Protein AF-A0A966DWZ7-F1 (afdb_monomer)

Solvent-accessible surface area (backbone atoms only — not comparable to full-atom values): 4629 Å² total; per-residue (Å²): 111,63,73,60,52,50,53,54,37,51,73,70,76,45,85,89,54,79,61,76,79,48,60,39,74,60,84,73,87,63,99,50,97,54,39,74,63,59,53,40,72,97,75,66,84,68,66,75,50,69,62,83,44,48,79,81,39,46,69,57,52,54,51,32,35,75,70,72,75,39,136

Radius of gyration: 18.81 Å; Cα contacts (8 Å, |Δi|>4): 24; chains: 1; bounding box: 42×27×46 Å

Structure (mmCIF, N/CA/C/O backbone):
data_AF-A0A966DWZ7-F1
#
_entry.id   AF-A0A966DWZ7-F1
#
loop_
_atom_site.group_PDB
_atom_site.id
_atom_site.type_symbol
_atom_site.label_atom_id
_atom_site.label_alt_id
_atom_site.label_comp_id
_atom_site.label_asym_id
_atom_site.label_entity_id
_atom_site.label_seq_id
_atom_site.pdbx_PDB_ins_code
_atom_site.Cartn_x
_atom_site.Cartn_y
_atom_site.Cartn_z
_atom_site.occupancy
_atom_site.B_iso_or_equiv
_atom_site.auth_seq_id
_atom_site.auth_comp_id
_atom_site.auth_asym_id
_atom_site.auth_atom_id
_atom_site.pdbx_PDB_model_num
ATOM 1 N N . PRO A 1 1 ? -3.442 7.752 4.986 1.00 91.44 1 PRO A N 1
ATOM 2 C CA . PRO A 1 1 ? -4.385 6.713 4.487 1.00 91.44 1 PRO A CA 1
ATOM 3 C C . PRO A 1 1 ? -5.829 6.974 4.938 1.00 91.44 1 PRO A C 1
ATOM 5 O O . PRO A 1 1 ? -6.733 6.797 4.136 1.00 91.44 1 PRO A O 1
ATOM 8 N N . GLU A 1 2 ? -6.029 7.449 6.174 1.00 96.50 2 GLU A N 1
ATOM 9 C CA . GLU A 1 2 ? -7.347 7.575 6.814 1.00 96.50 2 GLU A CA 1
ATOM 10 C C . GLU A 1 2 ? -8.439 8.257 5.989 1.00 96.50 2 GLU A C 1
ATOM 12 O O . GLU A 1 2 ? -9.508 7.675 5.856 1.00 96.50 2 GLU A O 1
ATOM 17 N N . ARG A 1 3 ? -8.181 9.433 5.396 1.00 97.81 3 ARG A N 1
ATOM 18 C CA . ARG A 1 3 ? -9.186 10.137 4.577 1.00 97.81 3 ARG A CA 1
ATOM 19 C C . ARG A 1 3 ? -9.796 9.216 3.511 1.00 97.81 3 ARG A C 1
ATOM 21 O O . ARG A 1 3 ? -11.007 9.058 3.458 1.00 97.81 3 ARG A O 1
ATOM 28 N N . VAL A 1 4 ? -8.942 8.566 2.720 1.00 97.75 4 VAL A N 1
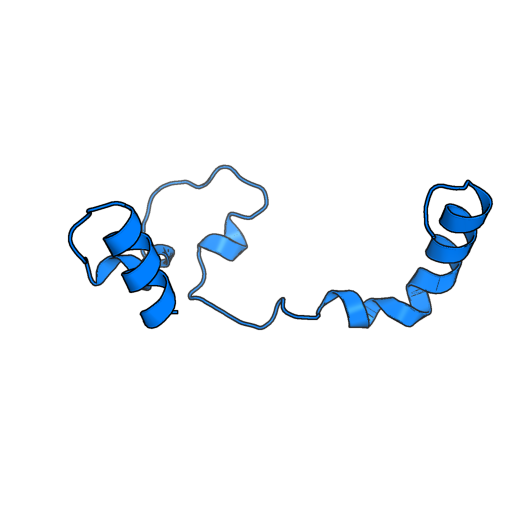ATOM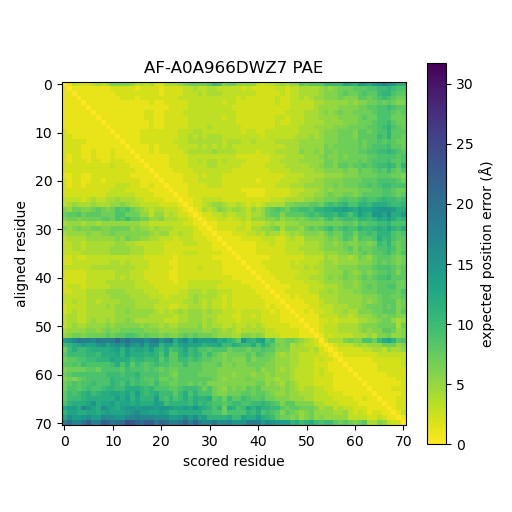 29 C CA . VAL A 1 4 ? -9.365 7.658 1.641 1.00 97.75 4 VAL A CA 1
ATOM 30 C C . VAL A 1 4 ? -9.994 6.384 2.208 1.00 97.75 4 VAL A C 1
ATOM 32 O O . VAL A 1 4 ? -10.986 5.905 1.678 1.00 97.75 4 VAL A O 1
ATOM 35 N N . SER A 1 5 ? -9.465 5.840 3.309 1.00 97.38 5 SER A N 1
ATOM 36 C CA . SER A 1 5 ? -10.060 4.671 3.969 1.00 97.38 5 SER A CA 1
ATOM 37 C C . SER A 1 5 ? -11.486 4.949 4.455 1.00 97.38 5 SER A C 1
ATOM 39 O O . SER A 1 5 ? -12.356 4.107 4.267 1.00 97.38 5 SER A O 1
ATOM 41 N N . ARG A 1 6 ? -11.746 6.129 5.030 1.00 98.19 6 ARG A N 1
ATOM 42 C CA . ARG A 1 6 ? -13.087 6.554 5.459 1.00 98.19 6 ARG A CA 1
ATOM 43 C C . ARG A 1 6 ? -14.034 6.733 4.279 1.00 98.19 6 ARG A C 1
ATOM 45 O O . ARG A 1 6 ? -15.166 6.278 4.358 1.00 98.19 6 ARG A O 1
ATOM 52 N N . GLU A 1 7 ? -13.564 7.346 3.192 1.00 98.44 7 GLU A N 1
ATOM 53 C CA . GLU A 1 7 ? -14.336 7.483 1.947 1.00 98.44 7 GLU A CA 1
ATOM 54 C C . GLU A 1 7 ? -14.740 6.112 1.382 1.00 98.44 7 GLU A C 1
ATOM 56 O O . GLU A 1 7 ? -15.898 5.919 1.029 1.00 98.44 7 GLU A O 1
ATOM 61 N N . LEU A 1 8 ? -13.816 5.143 1.359 1.00 98.19 8 LEU A N 1
ATOM 62 C CA . LEU A 1 8 ? -14.091 3.777 0.899 1.00 98.19 8 LEU A CA 1
ATOM 63 C C . LEU A 1 8 ? -15.097 3.045 1.797 1.00 98.19 8 LEU A C 1
ATOM 65 O O . LEU A 1 8 ? -16.008 2.399 1.293 1.00 98.19 8 LEU A O 1
ATOM 69 N N . VAL A 1 9 ? -14.939 3.146 3.118 1.00 98.38 9 VAL A N 1
ATOM 70 C CA . VAL A 1 9 ? -15.852 2.519 4.087 1.00 98.38 9 VAL A CA 1
ATOM 71 C C . VAL A 1 9 ? -17.260 3.112 3.975 1.00 98.38 9 VAL A C 1
ATOM 73 O O . VAL A 1 9 ? -18.229 2.362 3.892 1.00 98.38 9 VAL A O 1
ATOM 76 N N . ALA A 1 10 ? -17.366 4.441 3.883 1.00 98.44 10 ALA A N 1
ATOM 77 C CA . ALA A 1 10 ? -18.640 5.137 3.720 1.00 98.44 10 ALA A CA 1
ATOM 78 C C . ALA A 1 10 ? -19.315 4.818 2.378 1.00 98.44 10 ALA A C 1
ATOM 80 O O . ALA A 1 10 ? -20.530 4.652 2.332 1.00 98.44 10 ALA A O 1
ATOM 81 N N . PHE A 1 11 ? -18.540 4.691 1.295 1.00 98.56 11 PHE A N 1
ATOM 82 C CA . PHE A 1 11 ? -19.054 4.264 -0.009 1.00 98.56 11 PHE A CA 1
ATOM 83 C C . PHE A 1 11 ? -19.694 2.870 0.045 1.00 98.56 11 PHE A C 1
ATOM 85 O O . PHE A 1 11 ? -20.684 2.623 -0.635 1.00 98.56 11 PHE A O 1
ATOM 92 N N . CYS A 1 12 ? -19.154 1.974 0.870 1.00 98.38 12 CYS A N 1
ATOM 93 C CA . CYS A 1 12 ? -19.720 0.647 1.104 1.00 98.38 12 CYS A CA 1
ATOM 94 C C . CYS A 1 12 ? -20.899 0.638 2.096 1.00 98.38 12 CYS A C 1
ATOM 96 O O . CYS A 1 12 ? -21.356 -0.447 2.444 1.00 98.38 12 CYS A O 1
ATOM 98 N N . GLU A 1 13 ? -21.361 1.802 2.573 1.00 98.50 13 GLU A N 1
ATOM 99 C CA . GLU A 1 13 ? -22.417 1.940 3.591 1.00 98.50 13 GLU A CA 1
ATOM 100 C C . GLU A 1 13 ? -22.089 1.214 4.913 1.00 98.50 13 GLU A C 1
ATOM 102 O O . GLU A 1 13 ? -22.970 0.700 5.600 1.00 98.50 13 GLU A O 1
ATOM 107 N N . LEU A 1 14 ? -20.802 1.163 5.277 1.00 98.31 14 LEU A N 1
ATOM 108 C CA . LEU A 1 14 ? -20.316 0.532 6.506 1.00 98.31 14 LEU A CA 1
ATOM 109 C C . LEU A 1 14 ? -19.920 1.573 7.559 1.00 98.31 14 LEU A C 1
ATOM 111 O O . LEU A 1 14 ? -19.480 2.679 7.238 1.00 98.31 14 LEU A O 1
ATOM 115 N N . ASP A 1 15 ? -20.009 1.184 8.831 1.00 98.12 15 ASP A N 1
ATOM 116 C CA . ASP A 1 15 ? -19.532 2.000 9.946 1.00 98.12 15 ASP A CA 1
ATOM 117 C C . ASP A 1 15 ? -17.999 2.045 10.003 1.00 98.12 15 ASP A C 1
ATOM 119 O O . ASP A 1 15 ? -17.295 1.075 9.709 1.00 98.12 15 ASP A O 1
ATOM 123 N N . TRP A 1 16 ? -17.460 3.193 10.417 1.00 98.00 16 TRP A N 1
ATOM 124 C CA . TRP A 1 16 ? -16.018 3.364 10.561 1.00 98.00 16 TRP A CA 1
ATOM 125 C C . TRP A 1 16 ? -15.471 2.655 11.801 1.00 98.00 16 TRP A C 1
ATOM 127 O O . TRP A 1 16 ? -15.879 2.942 12.926 1.00 98.00 16 TRP A O 1
ATOM 137 N N . GLU A 1 17 ? -14.421 1.856 11.603 1.00 97.50 17 GLU A N 1
ATOM 138 C CA . GLU A 1 17 ? -13.619 1.288 12.681 1.00 97.50 17 GLU A CA 1
ATOM 139 C C . GLU A 1 17 ? -12.164 1.787 12.634 1.00 97.50 17 GLU A C 1
ATOM 141 O O . GLU A 1 17 ? -11.500 1.650 11.603 1.00 97.50 17 GLU A O 1
ATOM 146 N N . PRO A 1 18 ? -11.586 2.271 13.754 1.00 95.75 18 PRO A N 1
ATOM 147 C CA . PRO A 1 18 ? -10.170 2.655 13.811 1.00 95.75 18 PRO A CA 1
ATOM 148 C C . PRO A 1 18 ? -9.209 1.535 13.379 1.00 95.75 18 PRO A C 1
ATOM 150 O O . PRO A 1 18 ? -8.168 1.804 12.776 1.00 95.75 18 PRO A O 1
ATOM 153 N N . ARG A 1 19 ? -9.604 0.271 13.598 1.00 95.25 19 ARG A N 1
ATOM 154 C CA . ARG A 1 19 ? -8.851 -0.931 13.202 1.00 95.25 19 ARG A CA 1
ATOM 155 C C . ARG A 1 19 ? -8.594 -1.027 11.696 1.00 95.25 19 ARG A C 1
ATOM 157 O O . ARG A 1 19 ? -7.649 -1.702 11.294 1.00 95.25 19 ARG A O 1
ATOM 164 N N . CYS A 1 20 ? -9.345 -0.308 10.856 1.00 95.44 20 CYS A N 1
ATOM 165 C CA . CYS A 1 20 ? -9.050 -0.185 9.424 1.00 95.44 20 CYS A CA 1
ATOM 166 C C . CYS A 1 20 ? -7.640 0.379 9.152 1.00 95.44 20 CYS A C 1
ATOM 168 O O . CYS A 1 20 ? -7.066 0.118 8.094 1.00 95.44 20 CYS A O 1
ATOM 170 N N . LEU A 1 21 ? -7.055 1.123 10.097 1.00 96.12 21 LEU A N 1
ATOM 171 C CA . LEU A 1 21 ? -5.685 1.644 10.006 1.00 96.12 21 LEU A CA 1
ATOM 172 C C . LEU A 1 21 ? -4.634 0.700 10.616 1.00 96.12 21 LEU A C 1
ATOM 174 O O . LEU A 1 21 ? -3.438 0.873 10.379 1.00 96.12 21 LEU A O 1
ATOM 178 N N . GLU A 1 22 ? -5.070 -0.328 11.342 1.00 96.06 22 GLU A N 1
ATOM 179 C CA . GLU A 1 22 ? -4.239 -1.264 12.110 1.00 96.06 22 GLU A CA 1
ATOM 180 C C . GLU A 1 22 ? -4.200 -2.667 11.480 1.00 96.06 22 GLU A C 1
ATOM 182 O O . GLU A 1 22 ? -3.835 -3.638 12.138 1.00 96.06 22 GLU A O 1
ATOM 187 N N . PHE A 1 23 ? -4.538 -2.798 10.192 1.00 93.62 23 PHE A N 1
ATOM 188 C CA . PHE A 1 23 ? -4.612 -4.081 9.467 1.00 93.62 23 PHE A CA 1
ATOM 189 C C . PHE A 1 23 ? -3.360 -4.968 9.613 1.00 93.62 23 PHE A C 1
ATOM 191 O O . PHE A 1 23 ? -3.459 -6.192 9.623 1.00 93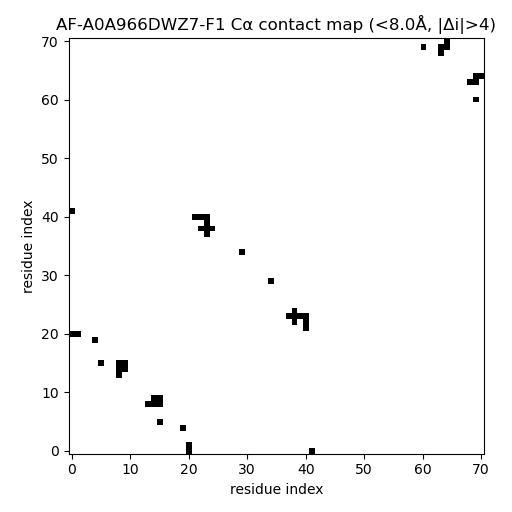.62 23 PHE A O 1
ATOM 198 N N . HIS A 1 24 ? -2.183 -4.357 9.758 1.00 94.44 24 HIS A N 1
ATOM 199 C CA . HIS A 1 24 ? -0.896 -5.038 9.905 1.00 94.44 24 HIS A CA 1
ATOM 200 C C . HIS A 1 24 ? -0.727 -5.763 11.254 1.00 94.44 24 HIS A C 1
ATOM 202 O O . HIS A 1 24 ? 0.177 -6.584 11.393 1.00 94.44 24 HIS A O 1
ATOM 208 N N . THR A 1 25 ? -1.585 -5.483 12.241 1.00 95.25 25 THR A N 1
ATOM 209 C CA . THR A 1 25 ? -1.575 -6.131 13.566 1.00 95.25 25 THR A CA 1
ATOM 210 C C . THR A 1 25 ? -2.314 -7.474 13.587 1.00 95.25 25 THR A C 1
ATOM 212 O O . THR A 1 25 ? -2.181 -8.244 14.543 1.00 95.25 25 THR A O 1
ATOM 215 N N . GLN A 1 26 ? -3.075 -7.781 12.530 1.00 91.25 26 GLN A N 1
ATOM 216 C CA . GLN A 1 26 ? -3.888 -8.989 12.447 1.00 91.25 26 GLN A CA 1
ATOM 217 C C . GLN A 1 26 ? -3.020 -10.257 12.384 1.00 91.25 26 GLN A C 1
ATOM 219 O O . GLN A 1 26 ? -2.052 -10.343 11.628 1.00 91.25 26 GLN A O 1
ATOM 224 N N . GLN A 1 27 ? -3.394 -11.279 13.158 1.00 89.19 27 GLN A N 1
ATOM 225 C CA . GLN A 1 27 ? -2.577 -12.491 13.333 1.00 89.19 27 GLN A CA 1
ATOM 226 C C . GLN A 1 27 ? -2.855 -13.594 12.298 1.00 89.19 27 GLN A C 1
ATOM 228 O O . GLN A 1 27 ? -2.089 -14.550 12.187 1.00 89.19 27 GLN A O 1
ATOM 233 N N . GLY A 1 28 ? -3.915 -13.451 11.499 1.00 93.25 28 GLY A N 1
ATOM 234 C CA . GLY A 1 28 ? -4.301 -14.424 10.474 1.00 93.25 28 GLY A CA 1
ATOM 235 C C . GLY A 1 28 ? -3.218 -14.682 9.416 1.00 93.25 28 GLY A C 1
ATOM 236 O O . GLY A 1 28 ? -2.443 -13.795 9.045 1.00 93.25 28 GLY A O 1
ATOM 237 N N . SER A 1 29 ? -3.154 -15.913 8.906 1.00 91.56 29 SER A N 1
ATOM 238 C CA . SER A 1 29 ? -2.239 -16.282 7.819 1.00 91.56 29 SER A CA 1
ATOM 239 C C . SER A 1 29 ? -2.640 -15.619 6.498 1.00 91.56 29 SER A C 1
ATOM 241 O O . SER A 1 29 ? -3.818 -15.600 6.150 1.00 91.56 29 SER A O 1
ATOM 243 N N . VAL A 1 30 ? -1.655 -15.148 5.727 1.00 93.00 30 VAL A N 1
ATOM 244 C CA . VAL A 1 30 ? -1.850 -14.593 4.377 1.00 93.00 30 VAL A CA 1
ATOM 245 C C . VAL A 1 30 ? -1.080 -15.466 3.392 1.00 93.00 30 VAL A C 1
ATOM 247 O O . VAL A 1 30 ? 0.147 -15.479 3.410 1.00 93.00 30 VAL A O 1
ATOM 250 N N . ALA A 1 31 ? -1.792 -16.206 2.544 1.00 94.62 31 ALA A N 1
ATOM 251 C CA . ALA A 1 31 ? -1.207 -17.134 1.576 1.00 94.62 31 ALA A CA 1
ATOM 252 C C . ALA A 1 31 ? -1.051 -16.482 0.189 1.00 94.62 31 ALA A C 1
ATOM 254 O O . ALA A 1 31 ? -1.546 -16.993 -0.812 1.00 94.62 31 ALA A O 1
ATOM 255 N N . THR A 1 32 ? -0.404 -15.314 0.132 1.00 94.12 32 THR A N 1
ATOM 256 C CA . THR A 1 32 ? -0.149 -14.584 -1.122 1.00 94.12 32 THR A CA 1
ATOM 257 C C . THR A 1 32 ? 1.320 -14.160 -1.214 1.00 94.12 32 THR A C 1
ATOM 259 O O . THR A 1 32 ? 1.962 -13.965 -0.179 1.00 94.12 32 THR A O 1
ATOM 262 N N . PRO A 1 33 ? 1.873 -13.946 -2.425 1.00 95.94 33 PRO A N 1
ATOM 263 C CA . PRO A 1 33 ? 3.236 -13.425 -2.589 1.00 95.94 33 PRO A CA 1
ATOM 264 C C . PRO A 1 33 ? 3.486 -12.084 -1.878 1.00 95.94 33 PRO A C 1
ATOM 266 O O . PRO A 1 33 ? 4.618 -11.767 -1.522 1.00 95.94 33 PRO A O 1
ATOM 269 N N . SER A 1 34 ? 2.430 -11.308 -1.623 1.00 94.88 34 SER A N 1
ATOM 270 C CA . SER A 1 34 ? 2.493 -10.019 -0.927 1.00 94.88 34 SER A CA 1
ATOM 271 C C . SER A 1 34 ? 2.384 -10.122 0.600 1.00 94.88 34 SER A C 1
ATOM 273 O O . SER A 1 34 ? 2.281 -9.091 1.263 1.00 94.88 34 SER A O 1
ATOM 275 N N . ALA A 1 35 ? 2.415 -11.323 1.193 1.00 95.19 35 ALA A N 1
ATOM 276 C CA . ALA A 1 35 ? 2.211 -11.522 2.633 1.00 95.19 35 ALA A CA 1
ATOM 277 C C . ALA A 1 35 ? 3.126 -10.655 3.517 1.00 95.19 35 ALA A C 1
ATOM 279 O O . ALA A 1 35 ? 2.673 -10.064 4.497 1.00 95.19 35 ALA A O 1
ATOM 280 N N . THR A 1 36 ? 4.404 -10.531 3.156 1.00 93.62 36 THR A N 1
ATOM 281 C CA . THR A 1 36 ? 5.370 -9.701 3.894 1.00 93.62 36 THR A CA 1
ATOM 282 C C . THR A 1 36 ? 5.067 -8.206 3.779 1.00 93.62 36 THR A C 1
ATOM 284 O O . THR A 1 36 ? 5.303 -7.462 4.726 1.00 93.62 36 THR A O 1
ATOM 287 N N . GLN A 1 37 ? 4.506 -7.768 2.649 1.00 94.94 37 GLN A N 1
ATOM 288 C CA . GLN A 1 37 ? 4.144 -6.373 2.387 1.00 94.94 37 GLN A CA 1
ATOM 289 C C . GLN A 1 37 ? 2.879 -5.968 3.150 1.00 94.94 37 GLN A C 1
ATOM 291 O O . GLN A 1 37 ? 2.842 -4.905 3.760 1.00 94.94 37 GLN A O 1
ATOM 296 N N . VAL A 1 38 ? 1.857 -6.831 3.157 1.00 94.38 38 VAL A N 1
ATOM 297 C CA . VAL A 1 38 ? 0.571 -6.578 3.837 1.00 94.38 38 VAL A CA 1
ATOM 298 C C . VAL A 1 38 ? 0.719 -6.578 5.365 1.00 94.38 38 VAL A C 1
ATOM 300 O O . VAL A 1 38 ? -0.067 -5.948 6.063 1.00 94.38 38 VAL A O 1
ATOM 303 N N . ARG A 1 39 ? 1.758 -7.231 5.903 1.00 94.69 39 ARG A N 1
ATOM 304 C CA . ARG A 1 39 ? 2.087 -7.233 7.341 1.00 94.69 39 ARG A CA 1
ATOM 305 C C . ARG A 1 39 ? 2.844 -5.987 7.819 1.00 94.69 39 ARG A C 1
ATOM 307 O O . ARG A 1 39 ? 3.327 -5.962 8.947 1.00 94.69 39 ARG A O 1
ATOM 314 N N . GLN A 1 40 ? 2.972 -4.961 6.985 1.00 95.44 40 GLN A N 1
ATOM 315 C CA . GLN A 1 40 ? 3.604 -3.690 7.339 1.00 95.44 40 GLN A CA 1
ATOM 316 C C . GLN A 1 40 ? 2.543 -2.579 7.426 1.00 95.44 40 GLN A C 1
ATOM 318 O O . GLN A 1 40 ? 1.543 -2.643 6.708 1.00 95.44 40 GLN A O 1
ATOM 323 N N . PRO A 1 41 ? 2.756 -1.526 8.240 1.00 95.69 41 PRO A N 1
ATOM 324 C CA . PRO A 1 41 ? 1.957 -0.304 8.151 1.00 95.69 41 PRO A CA 1
ATOM 325 C C . PRO A 1 41 ? 1.972 0.273 6.729 1.00 95.69 41 PRO A C 1
ATOM 327 O O . PRO A 1 41 ? 2.876 -0.015 5.951 1.00 95.69 41 PRO A O 1
ATOM 330 N N . ILE A 1 42 ? 1.017 1.143 6.385 1.00 93.94 42 ILE A N 1
ATOM 331 C CA . ILE A 1 42 ? 1.041 1.829 5.082 1.00 93.94 42 ILE A CA 1
ATOM 332 C C . ILE A 1 42 ? 2.370 2.571 4.906 1.00 93.94 42 ILE A C 1
ATOM 334 O O . ILE A 1 42 ? 2.726 3.427 5.714 1.00 93.94 42 ILE A O 1
ATOM 338 N N . TYR A 1 43 ? 3.070 2.275 3.813 1.00 94.44 43 TYR A N 1
ATOM 339 C CA . TYR A 1 43 ? 4.356 2.871 3.471 1.00 94.44 43 TYR A CA 1
ATOM 340 C C . TYR A 1 43 ? 4.372 3.352 2.015 1.00 94.44 43 TYR A C 1
ATOM 342 O O . TYR A 1 43 ? 3.621 2.878 1.165 1.00 94.44 43 TYR A O 1
ATOM 350 N N . ASN A 1 44 ? 5.277 4.279 1.702 1.00 95.94 44 ASN A N 1
ATOM 351 C CA . ASN A 1 44 ? 5.475 4.822 0.352 1.00 95.94 44 ASN A CA 1
ATOM 352 C C . ASN A 1 44 ? 6.767 4.320 -0.325 1.00 95.94 44 ASN A C 1
ATOM 354 O O . ASN A 1 44 ? 7.032 4.664 -1.471 1.00 95.94 44 ASN A O 1
ATOM 358 N N . SER A 1 45 ? 7.554 3.464 0.335 1.00 93.69 45 SER A N 1
ATOM 359 C CA . SER A 1 45 ? 8.857 2.973 -0.154 1.00 93.69 45 SER A CA 1
ATOM 360 C C . SER A 1 45 ? 8.801 2.139 -1.447 1.00 93.69 45 SER A C 1
ATOM 362 O O . SER A 1 45 ? 9.840 1.865 -2.057 1.00 93.69 45 SER A O 1
ATOM 364 N N . SER A 1 46 ? 7.616 1.676 -1.855 1.00 92.94 46 SER A N 1
ATOM 365 C CA . SER A 1 46 ? 7.399 1.007 -3.146 1.00 92.94 46 SER A CA 1
ATOM 366 C C . SER A 1 46 ? 7.028 1.975 -4.270 1.00 92.94 46 SER A C 1
ATOM 368 O O . SER A 1 46 ? 7.154 1.617 -5.441 1.00 92.94 46 SER A O 1
A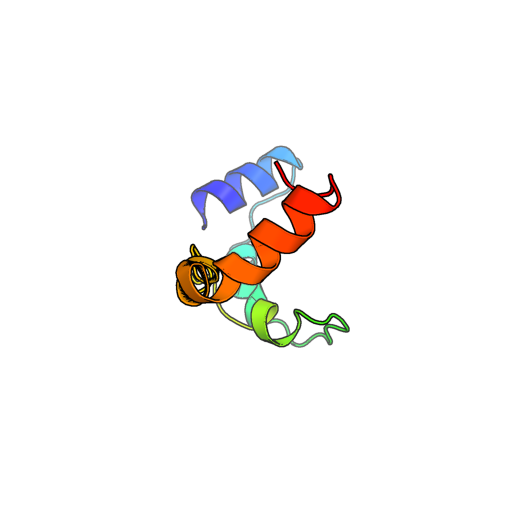TOM 370 N N . VAL A 1 47 ? 6.598 3.197 -3.944 1.00 95.00 47 VAL A N 1
ATOM 371 C CA . VAL A 1 47 ? 6.245 4.209 -4.944 1.00 95.00 47 VAL A CA 1
ATOM 372 C C . VAL A 1 47 ? 7.487 4.527 -5.768 1.00 95.00 47 VAL A C 1
ATOM 374 O O . VAL A 1 47 ? 8.563 4.762 -5.224 1.00 95.00 47 VAL A O 1
ATOM 377 N N . ASN A 1 48 ? 7.346 4.499 -7.095 1.00 93.88 48 ASN A N 1
ATOM 378 C CA . ASN A 1 48 ? 8.433 4.751 -8.045 1.00 93.88 48 ASN A CA 1
ATOM 379 C C . ASN A 1 48 ? 9.653 3.810 -7.928 1.00 93.88 48 ASN A C 1
ATOM 381 O O . ASN A 1 48 ? 10.679 4.082 -8.551 1.00 93.88 48 ASN A O 1
ATOM 385 N N . ARG A 1 49 ? 9.569 2.685 -7.197 1.00 91.69 49 ARG A N 1
ATOM 386 C CA . ARG A 1 49 ? 10.710 1.763 -7.023 1.00 91.69 49 ARG A CA 1
ATOM 387 C C . ARG A 1 49 ? 11.236 1.211 -8.354 1.00 91.69 49 ARG A C 1
ATOM 389 O O . ARG A 1 49 ? 12.438 1.000 -8.480 1.00 91.69 49 ARG A O 1
ATOM 396 N N . TRP A 1 50 ? 10.360 1.049 -9.347 1.00 88.81 50 TRP A N 1
ATOM 397 C CA . TRP A 1 50 ? 10.706 0.602 -10.700 1.00 88.81 50 TRP A CA 1
ATOM 398 C C . TRP A 1 50 ? 11.753 1.494 -11.387 1.00 88.81 50 TRP A C 1
ATOM 400 O O . TRP A 1 50 ? 12.570 0.993 -12.153 1.00 88.81 50 TRP A O 1
ATOM 410 N N . ARG A 1 51 ? 11.799 2.796 -11.063 1.00 87.19 51 ARG A N 1
ATOM 411 C CA . ARG A 1 51 ? 12.729 3.754 -11.684 1.00 87.19 51 ARG A CA 1
ATOM 412 C C . ARG A 1 51 ? 14.194 3.424 -11.418 1.00 87.19 51 ARG A C 1
ATOM 414 O O . ARG A 1 51 ? 15.040 3.773 -12.228 1.00 87.19 51 ARG A O 1
ATOM 421 N N . ARG A 1 52 ? 14.492 2.709 -10.326 1.00 88.88 52 ARG A N 1
ATOM 422 C CA . ARG A 1 52 ? 15.851 2.236 -10.002 1.00 88.88 52 ARG A CA 1
ATOM 423 C C . ARG A 1 52 ? 16.438 1.327 -11.078 1.00 88.88 52 ARG A C 1
ATOM 425 O O . ARG A 1 52 ? 17.650 1.219 -11.174 1.00 88.88 52 ARG A O 1
ATOM 432 N N . TYR A 1 53 ? 15.577 0.670 -11.847 1.00 88.75 53 TYR A N 1
ATOM 433 C CA . TYR A 1 53 ? 15.972 -0.253 -12.900 1.00 88.75 53 TYR A CA 1
ATOM 434 C C . TYR A 1 53 ? 15.906 0.393 -14.290 1.00 88.75 53 TYR A C 1
ATOM 436 O O . TYR A 1 53 ? 16.277 -0.259 -15.253 1.00 88.75 5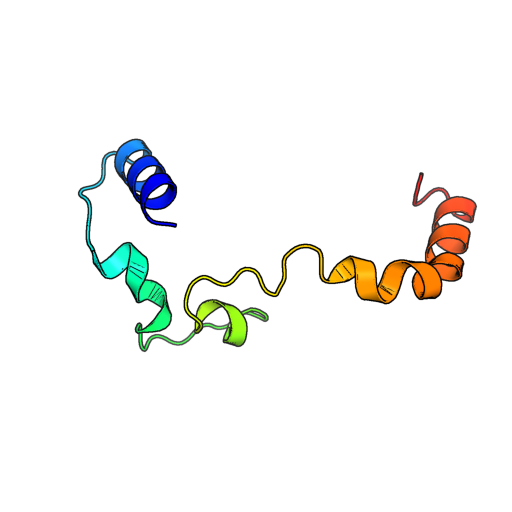3 TYR A O 1
ATOM 444 N N . GLY A 1 54 ? 15.448 1.649 -14.408 1.00 81.06 54 GLY A N 1
ATOM 445 C CA . GLY A 1 54 ? 15.070 2.277 -15.680 1.00 81.06 54 GLY A CA 1
ATOM 446 C C . GLY A 1 54 ? 16.124 2.151 -16.781 1.00 81.06 54 GLY A C 1
ATOM 447 O O . GLY A 1 54 ? 15.838 1.567 -17.819 1.00 81.06 54 GLY A O 1
ATOM 448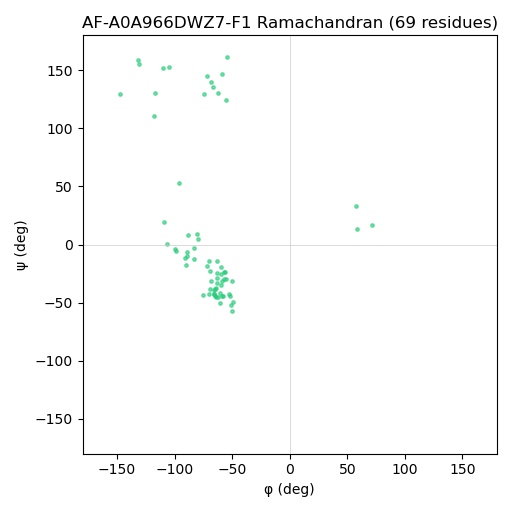 N N . GLU A 1 55 ? 17.349 2.620 -16.534 1.00 84.81 55 GLU A N 1
ATOM 449 C CA . GLU A 1 55 ? 18.438 2.548 -17.523 1.00 84.81 55 GLU A CA 1
ATOM 450 C C . GLU A 1 55 ? 18.851 1.101 -17.826 1.00 84.81 55 GLU A C 1
ATOM 452 O O . GLU A 1 55 ? 19.082 0.737 -18.975 1.00 84.81 55 GLU A O 1
ATOM 457 N N . SER A 1 56 ? 18.886 0.237 -16.810 1.00 89.81 56 SER A N 1
ATOM 458 C CA . SER A 1 56 ? 19.249 -1.176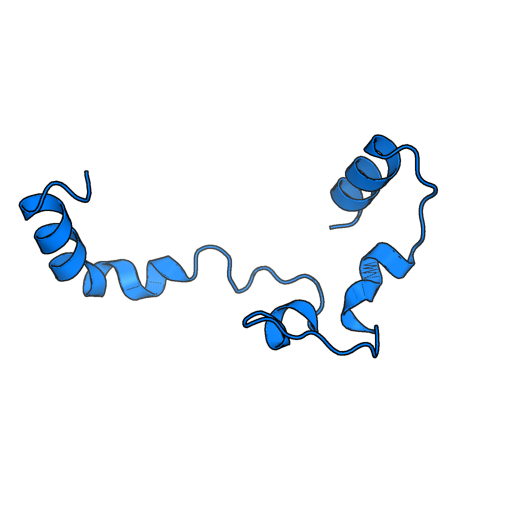 -16.973 1.00 89.81 56 SER A CA 1
ATOM 459 C C . SER A 1 56 ? 18.178 -2.004 -17.691 1.00 89.81 56 SER A C 1
ATOM 461 O O . SER A 1 56 ? 18.474 -3.097 -18.166 1.00 89.81 56 SER A O 1
ATOM 463 N N . MET A 1 57 ? 16.938 -1.514 -17.761 1.00 90.06 57 MET A N 1
ATOM 464 C CA . MET A 1 57 ? 15.829 -2.160 -18.469 1.00 90.06 57 MET A CA 1
ATOM 465 C C . MET A 1 57 ? 15.741 -1.732 -19.939 1.00 90.06 57 MET A C 1
ATOM 467 O O . MET A 1 57 ? 14.964 -2.327 -20.680 1.00 90.06 57 MET A O 1
ATOM 471 N N . GLN A 1 58 ? 16.550 -0.764 -20.385 1.00 90.06 58 GLN A N 1
ATOM 472 C CA . GLN A 1 58 ? 16.541 -0.282 -21.768 1.00 90.06 58 GLN A CA 1
ATOM 473 C C . GLN A 1 58 ? 16.674 -1.413 -22.812 1.00 90.06 58 GLN A C 1
ATOM 475 O O . GLN A 1 58 ? 15.847 -1.451 -23.725 1.00 90.06 58 GLN A O 1
ATOM 480 N N . PRO A 1 59 ? 17.578 -2.407 -22.655 1.00 93.25 59 PRO A N 1
ATOM 481 C CA . PRO A 1 59 ? 17.659 -3.523 -23.603 1.00 93.25 59 PRO A CA 1
ATOM 482 C C . PRO A 1 59 ? 16.386 -4.381 -23.645 1.00 93.25 59 PRO A C 1
ATOM 484 O O . PRO A 1 59 ? 16.019 -4.913 -24.691 1.00 93.25 59 PRO A O 1
ATOM 487 N N . LEU A 1 60 ? 15.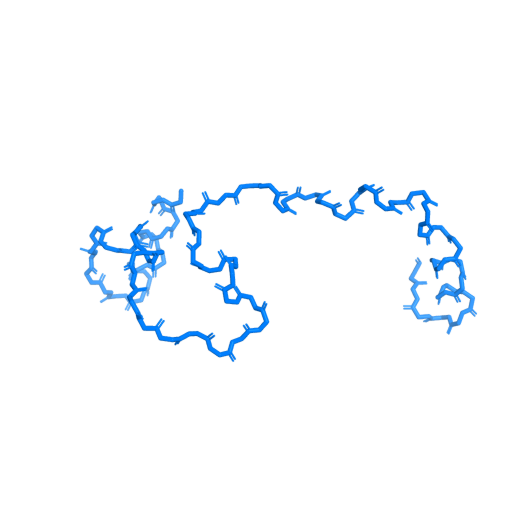694 -4.524 -22.509 1.00 92.69 60 LEU A N 1
ATOM 488 C CA . LEU A 1 60 ? 14.425 -5.246 -22.442 1.00 92.69 60 LEU A CA 1
ATOM 489 C C . LEU A 1 60 ? 13.317 -4.468 -23.159 1.00 92.69 60 LEU A C 1
ATOM 491 O O . LEU A 1 60 ? 12.537 -5.075 -23.887 1.00 92.69 60 LEU A O 1
ATOM 495 N N . PHE A 1 61 ? 13.245 -3.148 -22.974 1.00 91.88 61 PHE A N 1
ATOM 496 C CA . PHE A 1 61 ? 12.263 -2.317 -23.672 1.00 91.88 61 PHE A CA 1
ATOM 497 C C . PHE A 1 61 ? 12.467 -2.368 -25.185 1.00 91.88 61 PHE A C 1
ATOM 499 O O . PHE A 1 61 ? 11.507 -2.618 -25.903 1.00 91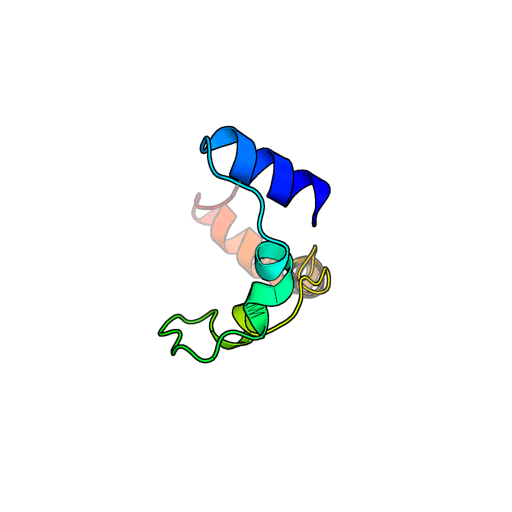.88 61 PHE A O 1
ATOM 506 N N . GLU A 1 62 ? 13.708 -2.252 -25.662 1.00 93.94 62 GLU A N 1
ATOM 507 C CA . GLU A 1 62 ? 14.034 -2.384 -27.089 1.00 93.94 62 GLU A CA 1
ATOM 508 C C . GLU A 1 62 ? 13.612 -3.745 -27.656 1.00 93.94 62 GLU A C 1
ATOM 510 O O . GLU A 1 62 ? 12.990 -3.811 -28.720 1.00 93.94 62 GLU A O 1
ATOM 515 N N . LEU A 1 63 ? 13.883 -4.832 -26.922 1.00 96.00 63 LEU A N 1
ATOM 516 C CA . LEU A 1 63 ? 13.461 -6.175 -27.313 1.00 96.00 63 LEU A CA 1
ATOM 517 C C . LEU A 1 63 ? 11.934 -6.267 -27.426 1.00 96.00 63 LEU A C 1
ATOM 519 O O . LEU A 1 63 ? 11.417 -6.727 -28.446 1.00 96.00 63 LEU A O 1
ATOM 523 N N . LEU A 1 64 ? 11.214 -5.809 -26.400 1.00 95.75 64 LEU A N 1
ATOM 524 C CA . LEU A 1 64 ? 9.754 -5.841 -26.374 1.00 95.75 64 LEU A CA 1
ATOM 525 C C . LEU A 1 64 ? 9.139 -4.956 -27.469 1.00 95.75 64 LEU A C 1
ATOM 527 O O . LEU A 1 64 ? 8.155 -5.370 -28.084 1.00 95.75 64 LEU A O 1
ATOM 531 N N . SER A 1 65 ? 9.727 -3.794 -27.767 1.00 95.94 65 SER A N 1
ATOM 532 C CA . SER A 1 65 ? 9.298 -2.928 -28.871 1.00 95.94 65 SER A CA 1
ATOM 533 C C . SER A 1 65 ? 9.527 -3.577 -30.232 1.00 95.94 65 SER A C 1
ATOM 535 O O . SER A 1 65 ? 8.626 -3.568 -31.069 1.00 95.94 65 SER A O 1
ATOM 537 N N . SER A 1 66 ? 10.678 -4.224 -30.449 1.00 97.00 66 SER A N 1
ATOM 538 C CA . SER A 1 66 ? 10.956 -4.941 -31.705 1.00 97.00 66 SER A CA 1
ATOM 539 C C . SER A 1 66 ? 9.999 -6.117 -31.949 1.00 97.00 66 SER A C 1
ATOM 541 O O . SER A 1 66 ? 9.685 -6.438 -33.094 1.00 97.00 66 SER A O 1
ATOM 543 N N . ALA A 1 67 ? 9.489 -6.722 -30.873 1.00 96.94 67 ALA A N 1
ATOM 544 C CA . ALA A 1 67 ? 8.490 -7.785 -30.914 1.00 96.94 67 ALA A CA 1
ATOM 545 C C . ALA A 1 67 ? 7.041 -7.268 -31.044 1.00 96.94 67 ALA A C 1
ATOM 547 O O . ALA A 1 67 ? 6.114 -8.074 -31.123 1.00 96.94 67 ALA A O 1
ATOM 548 N N . GLY A 1 68 ? 6.820 -5.946 -31.041 1.00 95.50 68 GLY A N 1
ATOM 549 C CA . GLY A 1 68 ? 5.481 -5.345 -31.051 1.00 95.50 68 GLY A CA 1
ATOM 550 C C . GLY A 1 68 ? 4.715 -5.499 -29.729 1.00 95.50 68 GLY A C 1
ATOM 551 O O . GLY A 1 68 ? 3.496 -5.341 -29.702 1.00 95.50 68 GLY A O 1
ATOM 552 N N . CYS A 1 69 ? 5.408 -5.830 -28.635 1.00 94.88 69 CYS A N 1
ATOM 553 C CA . CYS A 1 69 ? 4.826 -6.072 -27.311 1.00 94.88 69 CYS A CA 1
ATOM 554 C C . CYS A 1 69 ? 4.922 -4.866 -26.362 1.00 94.88 69 CYS A C 1
ATOM 556 O O . CYS A 1 69 ? 4.393 -4.930 -25.252 1.00 94.88 69 CYS A O 1
ATOM 558 N N . TYR A 1 70 ? 5.604 -3.790 -26.760 1.00 87.25 70 TYR A N 1
ATOM 559 C CA . TYR A 1 70 ? 5.769 -2.577 -25.959 1.00 87.25 70 TYR A CA 1
ATOM 560 C C . TYR A 1 70 ? 5.838 -1.339 -26.872 1.00 87.25 70 TYR A C 1
ATOM 562 O O . TYR A 1 70 ? 6.574 -1.384 -27.861 1.00 87.25 70 TYR A O 1
ATOM 570 N N . PRO A 1 71 ? 5.049 -0.281 -26.602 1.00 74.69 71 PRO A N 1
ATOM 571 C CA . PRO A 1 71 ? 5.073 0.947 -27.395 1.00 74.69 71 PRO A CA 1
ATOM 572 C C . PRO A 1 71 ? 6.398 1.707 -27.277 1.00 74.69 71 PRO A C 1
ATOM 574 O O . PRO A 1 71 ? 7.050 1.621 -26.212 1.00 74.69 71 PRO A O 1
#

Secondary structure (DSSP, 8-state):
-HHHHHHHHHHTT----GGGG-GGG--S---STTHHHHTS-S--TTTTGGGGGTGGGHHHHHHHHHTTS--

Sequence (71 aa):
PERVSRELVAFCELDWEPRCLEFHTQQGSVATPSATQVRQPIYNSSVNRWRRYGESMQPLFELLSSAGCYP

pLDDT: mean 93.95, std 4.17, range [74.69, 98.56]

Foldseek 3Di:
DVVVLVVVCVVVVHDDDPCSQVQLVDPDDDPDPCRVVSNDGDDCVPPVPCVVCVVVCVVVQVVCVVVVNHD

Nearest PDB structures (foldseek):
  4jle-assembly1_B  TM=2.243E-01  e=7.345E+00  Plasmodium falciparum 3D7

Mean predicted aligned error: 5.02 Å